Protein AF-A0A2T5HSZ4-F1 (afdb_monomer)

Sequence (42 aa):
RISNTLEAEFCVDALNEAIHKFGPPEIMNTDSHTIDTSSRMV

Mean predicted aligned error: 13.64 Å

Solvent-accessible surface area (backbone atoms only — not comparable to full-atom values): 2989 Å² total; per-residue (Å²): 132,83,84,79,68,68,54,67,64,58,58,49,52,54,49,51,52,46,35,72,74,71,44,76,62,96,80,62,88,73,81,78,72,78,78,79,77,78,78,77,86,124

pLDDT: mean 72.89, std 12.31, range [49.22, 91.69]

InterPro domains:
  IPR012337 Ribonuclease H-like superfamily [SSF53098] (1-32)

Foldseek 3Di:
DPPPDPPVVVVVVVVVVCCVVPNDDPDDPPCPDPPPPPDPDD

Structure (mmCIF, N/CA/C/O backbone):
data_AF-A0A2T5HSZ4-F1
#
_entry.id   AF-A0A2T5HSZ4-F1
#
loop_
_atom_site.group_PDB
_atom_site.id
_atom_site.type_symbol
_atom_site.label_atom_id
_atom_site.label_alt_id
_atom_site.label_comp_id
_atom_site.label_asym_id
_atom_site.label_entity_id
_atom_site.label_seq_id
_atom_site.pdbx_PDB_ins_code
_atom_site.Cartn_x
_atom_site.Cartn_y
_atom_site.Cartn_z
_atom_site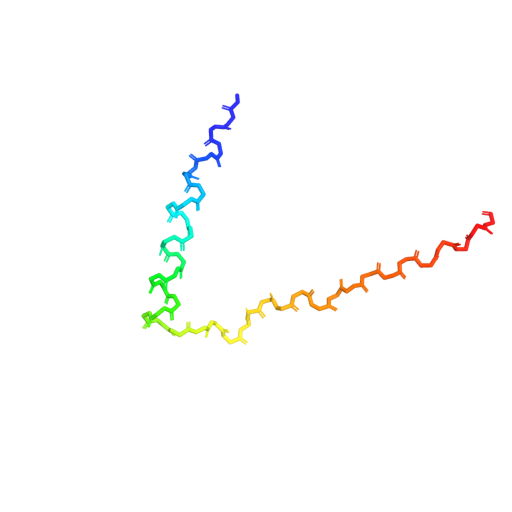.occupancy
_atom_site.B_iso_or_equiv
_atom_site.auth_seq_id
_atom_site.auth_comp_id
_atom_site.auth_asym_id
_atom_site.auth_atom_id
_atom_site.pdbx_PDB_model_num
ATOM 1 N N . ARG A 1 1 ? 14.379 11.305 -20.960 1.00 49.22 1 ARG A N 1
ATOM 2 C CA . ARG A 1 1 ? 13.542 10.208 -20.422 1.0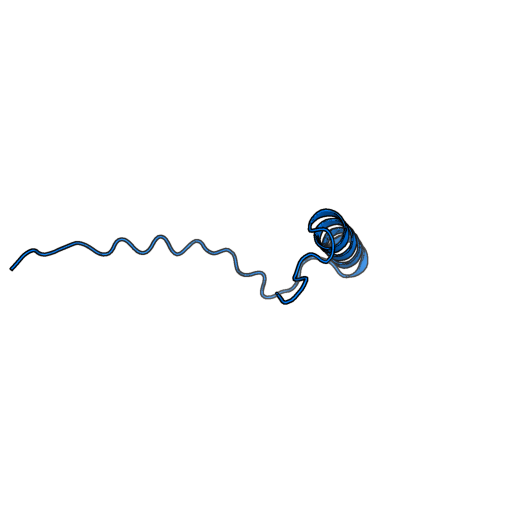0 49.22 1 ARG A CA 1
ATOM 3 C C . ARG A 1 1 ? 13.877 10.108 -18.946 1.00 49.22 1 ARG A C 1
ATOM 5 O O . ARG A 1 1 ? 15.019 9.810 -18.642 1.00 49.22 1 ARG A O 1
ATOM 12 N N . ILE A 1 2 ? 12.956 10.491 -18.066 1.00 51.44 2 ILE A N 1
ATOM 13 C CA . ILE A 1 2 ? 13.115 10.262 -16.628 1.00 51.44 2 ILE A CA 1
ATOM 14 C C . ILE A 1 2 ? 13.020 8.749 -16.428 1.00 51.44 2 ILE A C 1
ATOM 16 O O . ILE A 1 2 ? 12.039 8.136 -16.850 1.00 51.44 2 ILE A O 1
ATOM 20 N N . SER A 1 3 ? 14.082 8.144 -15.899 1.00 53.12 3 SER A N 1
ATOM 21 C CA . SER A 1 3 ? 14.096 6.738 -15.498 1.00 53.12 3 SER A CA 1
ATOM 22 C C . SER A 1 3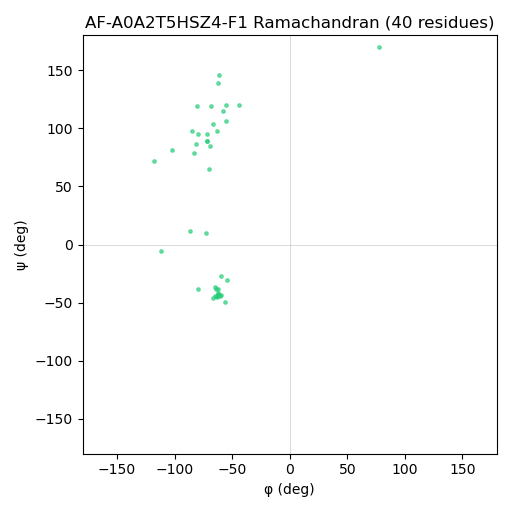 ? 13.189 6.598 -14.278 1.00 53.12 3 SER A C 1
ATOM 24 O O . SER A 1 3 ? 13.639 6.721 -13.148 1.00 53.12 3 SER A O 1
ATOM 26 N N . ASN A 1 4 ? 11.889 6.435 -14.525 1.00 52.59 4 ASN A N 1
ATOM 27 C CA . ASN A 1 4 ? 10.850 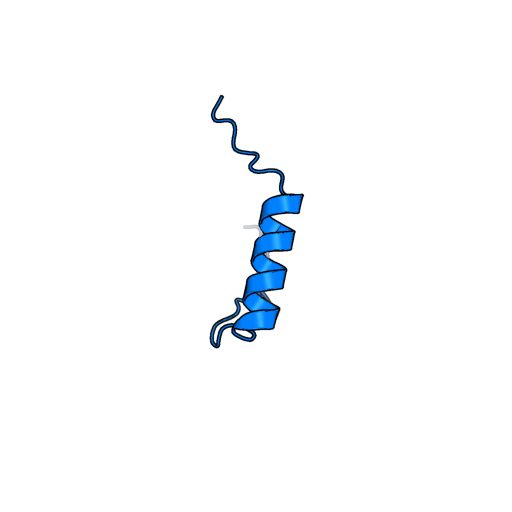6.366 -13.493 1.00 52.59 4 ASN A CA 1
ATOM 28 C C . ASN A 1 4 ? 10.644 4.955 -12.930 1.00 52.59 4 ASN A C 1
ATOM 30 O O . ASN A 1 4 ? 9.673 4.705 -12.228 1.00 52.59 4 ASN A O 1
ATOM 34 N N . THR A 1 5 ? 11.539 4.026 -13.240 1.00 58.78 5 THR A N 1
ATOM 35 C CA . THR A 1 5 ? 11.524 2.688 -12.664 1.00 58.78 5 THR A CA 1
ATOM 36 C C . THR A 1 5 ? 12.603 2.624 -11.594 1.00 58.78 5 THR A C 1
ATOM 38 O O . THR A 1 5 ? 13.688 2.098 -11.826 1.00 58.78 5 THR A O 1
ATOM 41 N N . LEU A 1 6 ? 12.294 3.135 -10.398 1.00 62.50 6 LEU A N 1
ATOM 42 C CA . LEU A 1 6 ? 12.585 2.283 -9.247 1.00 62.50 6 LEU A CA 1
ATOM 43 C C . LEU A 1 6 ? 11.832 0.989 -9.555 1.00 62.50 6 LEU A C 1
ATOM 45 O O . LEU A 1 6 ? 10.646 1.063 -9.880 1.00 62.50 6 LEU A O 1
ATOM 49 N N . GLU A 1 7 ? 12.544 -0.134 -9.654 1.00 68.69 7 GLU A N 1
ATOM 50 C CA . GLU A 1 7 ? 11.955 -1.424 -10.020 1.00 68.69 7 GLU A CA 1
ATOM 51 C C . GLU A 1 7 ? 10.658 -1.582 -9.233 1.00 68.69 7 GLU A C 1
ATOM 53 O O . GLU A 1 7 ? 10.664 -1.465 -8.010 1.00 68.69 7 GLU A O 1
ATOM 58 N N . ALA A 1 8 ? 9.526 -1.720 -9.929 1.00 75.00 8 ALA A N 1
ATOM 59 C CA . ALA A 1 8 ? 8.222 -1.717 -9.269 1.00 75.00 8 ALA A CA 1
ATOM 60 C C . ALA A 1 8 ? 8.176 -2.772 -8.148 1.00 75.00 8 ALA A C 1
ATOM 62 O O . ALA A 1 8 ? 7.552 -2.547 -7.118 1.00 75.00 8 ALA A O 1
ATOM 63 N N . GLU A 1 9 ? 8.930 -3.858 -8.325 1.00 79.31 9 GLU A N 1
ATOM 64 C CA . GLU A 1 9 ? 9.212 -4.896 -7.334 1.00 79.31 9 GLU A CA 1
ATOM 65 C C . GLU A 1 9 ? 9.828 -4.336 -6.042 1.00 79.31 9 GLU A C 1
ATOM 67 O O . GLU A 1 9 ? 9.286 -4.569 -4.967 1.00 79.31 9 GLU A O 1
ATOM 72 N N . PHE A 1 10 ? 10.867 -3.499 -6.124 1.00 81.38 10 PHE A N 1
ATOM 73 C CA . PHE A 1 10 ? 11.465 -2.851 -4.952 1.00 81.38 10 PHE A CA 1
ATOM 74 C C . PHE A 1 10 ? 10.458 -1.975 -4.19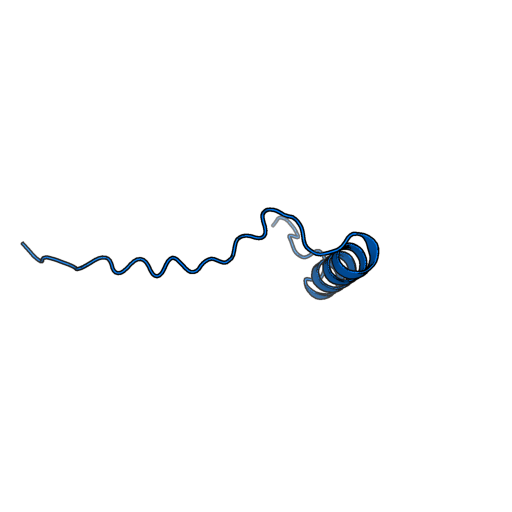4 1.00 81.38 10 PHE A C 1
ATOM 76 O O . PHE A 1 10 ? 10.394 -2.004 -2.965 1.00 81.38 10 PHE A O 1
ATOM 83 N N . CYS A 1 11 ? 9.653 -1.189 -4.915 1.00 84.12 11 CYS A N 1
ATOM 84 C CA . CYS A 1 11 ? 8.627 -0.355 -4.288 1.00 84.12 11 CYS A CA 1
ATOM 85 C C . CYS A 1 11 ? 7.536 -1.195 -3.604 1.00 84.12 11 CYS A C 1
ATOM 87 O O . CYS A 1 11 ? 7.046 -0.801 -2.544 1.00 84.12 11 CYS A O 1
ATOM 89 N N . VAL A 1 12 ? 7.173 -2.340 -4.188 1.00 85.12 12 VAL A N 1
ATOM 90 C CA . VAL A 1 12 ? 6.216 -3.293 -3.607 1.00 85.12 12 VAL A CA 1
ATOM 91 C C . VAL A 1 12 ? 6.789 -3.932 -2.344 1.00 85.12 12 VAL A C 1
ATOM 93 O O . VAL A 1 12 ? 6.109 -3.963 -1.318 1.00 85.12 12 VAL A O 1
ATOM 96 N N . ASP A 1 13 ? 8.041 -4.381 -2.378 1.00 88.88 13 ASP A N 1
ATOM 97 C CA . ASP A 1 13 ? 8.695 -5.015 -1.231 1.00 88.88 13 ASP A CA 1
ATOM 98 C C . ASP A 1 13 ? 8.835 -4.047 -0.051 1.00 88.88 13 ASP A C 1
ATOM 100 O O . ASP A 1 13 ? 8.467 -4.382 1.078 1.00 88.88 13 ASP A O 1
ATOM 104 N N . ALA A 1 14 ? 9.268 -2.811 -0.315 1.00 87.56 14 ALA A N 1
ATOM 105 C CA . ALA A 1 14 ? 9.376 -1.771 0.705 1.00 87.56 14 ALA A CA 1
ATOM 106 C C . ALA A 1 14 ? 8.011 -1.408 1.321 1.00 87.56 14 ALA A C 1
ATOM 108 O O . ALA A 1 14 ? 7.907 -1.187 2.531 1.00 87.56 14 ALA A O 1
ATOM 109 N N . LEU A 1 15 ? 6.949 -1.368 0.507 1.00 86.25 15 LEU A N 1
ATOM 110 C CA . LEU A 1 15 ? 5.588 -1.133 0.989 1.00 86.25 15 LEU A CA 1
ATOM 111 C C . LEU A 1 15 ? 5.106 -2.282 1.886 1.00 86.25 15 LEU A C 1
ATOM 113 O O . LEU A 1 15 ? 4.552 -2.029 2.957 1.00 86.25 15 LEU A O 1
ATOM 117 N N . ASN A 1 16 ? 5.350 -3.532 1.487 1.00 88.19 16 ASN A N 1
ATOM 118 C CA . ASN A 1 16 ? 4.980 -4.707 2.276 1.00 88.19 16 ASN A CA 1
ATOM 119 C C . ASN A 1 16 ? 5.707 -4.741 3.628 1.00 88.19 16 ASN A C 1
ATOM 121 O O . ASN A 1 16 ? 5.083 -5.020 4.654 1.00 88.19 16 ASN A O 1
ATOM 125 N N . GLU A 1 17 ? 7.002 -4.412 3.661 1.00 90.44 17 GLU A N 1
ATOM 126 C CA . GLU A 1 17 ? 7.758 -4.313 4.915 1.00 90.44 17 GLU A CA 1
ATOM 127 C C . GLU A 1 17 ? 7.162 -3.244 5.844 1.00 90.44 17 GLU A C 1
ATOM 129 O O . GLU A 1 17 ? 6.963 -3.488 7.039 1.00 90.44 17 GLU A O 1
ATOM 134 N N . ALA A 1 18 ? 6.818 -2.075 5.296 1.00 89.38 18 ALA A N 1
ATOM 135 C CA . ALA A 1 18 ? 6.213 -0.993 6.063 1.00 89.38 18 ALA A CA 1
ATOM 136 C C . ALA A 1 18 ? 4.842 -1.388 6.639 1.00 89.38 18 ALA A C 1
ATOM 138 O O . ALA A 1 18 ? 4.596 -1.157 7.824 1.00 89.38 18 ALA A O 1
ATOM 139 N N . ILE A 1 19 ? 3.978 -2.035 5.850 1.00 88.75 19 ILE A N 1
ATOM 140 C CA . ILE A 1 19 ? 2.666 -2.515 6.314 1.00 88.75 19 ILE A CA 1
ATOM 141 C C . ILE A 1 19 ? 2.831 -3.563 7.420 1.00 88.75 19 ILE A C 1
ATOM 143 O O . ILE A 1 19 ? 2.122 -3.504 8.423 1.00 88.75 19 ILE A O 1
ATOM 147 N N . HIS A 1 20 ? 3.778 -4.497 7.293 1.00 89.75 20 HIS A N 1
A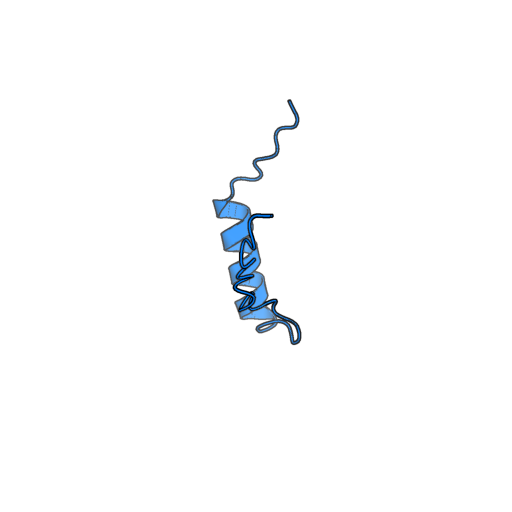TOM 148 C CA . HIS A 1 20 ? 4.040 -5.478 8.350 1.00 89.75 20 HIS A CA 1
ATOM 149 C C . HIS A 1 20 ? 4.554 -4.835 9.642 1.00 89.75 20 HIS A C 1
ATOM 151 O O . HIS A 1 20 ? 4.189 -5.269 10.734 1.00 89.75 20 HIS A O 1
ATOM 157 N N . LYS A 1 21 ? 5.404 -3.811 9.533 1.00 91.69 21 LYS A N 1
ATOM 158 C CA . LYS A 1 21 ? 6.045 -3.175 10.688 1.00 91.69 21 LYS A CA 1
ATOM 159 C C . LYS A 1 21 ? 5.141 -2.182 11.416 1.00 91.69 21 LYS A C 1
ATOM 161 O O . LYS A 1 21 ? 5.209 -2.089 12.639 1.00 91.69 21 LYS A O 1
ATOM 1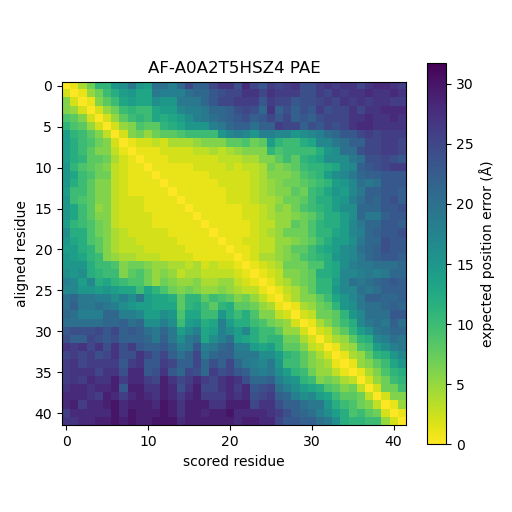66 N N . PHE A 1 22 ? 4.342 -1.424 10.675 1.00 88.06 22 PHE A N 1
ATOM 167 C CA . PHE A 1 22 ? 3.553 -0.311 11.209 1.00 88.06 22 PHE A CA 1
ATOM 168 C C . PHE A 1 22 ? 2.044 -0.572 11.182 1.00 88.06 22 PHE A C 1
ATOM 170 O O . PHE A 1 22 ? 1.282 0.211 11.745 1.00 88.06 22 PHE A O 1
ATOM 177 N N . GLY A 1 23 ? 1.616 -1.685 10.584 1.00 83.56 23 GLY A N 1
ATOM 178 C CA . GLY A 1 23 ? 0.214 -1.963 10.320 1.00 83.56 23 GLY A CA 1
ATOM 179 C C . GLY A 1 23 ? -0.306 -1.187 9.104 1.00 83.56 23 GLY A C 1
ATOM 180 O O . GLY A 1 23 ? 0.373 -0.307 8.566 1.00 83.56 23 GLY A O 1
ATOM 181 N N . PRO A 1 24 ? -1.517 -1.517 8.633 1.00 79.81 24 PRO A N 1
ATOM 182 C CA . PRO A 1 24 ? -2.166 -0.750 7.581 1.00 79.81 24 PRO A CA 1
ATOM 183 C C . PRO A 1 24 ? -2.416 0.693 8.055 1.00 79.81 24 PRO A C 1
ATOM 185 O O . PRO A 1 24 ? -2.825 0.892 9.202 1.00 79.81 24 PRO A O 1
ATOM 188 N N . PRO A 1 25 ? -2.201 1.707 7.197 1.00 78.06 25 PRO A N 1
ATOM 189 C CA . PRO A 1 25 ? -2.538 3.081 7.540 1.00 78.06 25 PRO A CA 1
ATOM 190 C C . PRO A 1 25 ? -4.043 3.210 7.803 1.00 78.06 25 PRO A C 1
ATOM 192 O O . PRO A 1 25 ? -4.857 2.566 7.142 1.00 78.06 25 PRO A O 1
ATOM 195 N N . GLU A 1 26 ? -4.415 4.091 8.734 1.00 73.31 26 GLU A N 1
ATOM 196 C CA . GLU A 1 26 ? -5.819 4.364 9.087 1.00 73.31 26 GLU A CA 1
ATOM 197 C C . GLU A 1 26 ? -6.634 4.878 7.885 1.00 73.31 26 GLU A C 1
ATOM 199 O O . GLU A 1 26 ? -7.837 4.650 7.788 1.00 73.31 26 GLU A O 1
ATOM 204 N N . ILE A 1 27 ? -5.957 5.515 6.925 1.00 69.50 27 ILE A N 1
ATOM 205 C CA . ILE A 1 27 ? -6.523 5.991 5.662 1.00 69.50 27 ILE A CA 1
ATOM 206 C C . ILE A 1 27 ? -5.818 5.251 4.520 1.00 69.50 27 ILE A C 1
ATOM 208 O O . ILE A 1 27 ? -4.974 5.800 3.811 1.00 69.50 27 ILE A O 1
ATOM 212 N N . MET A 1 28 ? -6.123 3.966 4.361 1.00 73.81 28 MET A N 1
ATOM 213 C CA . MET A 1 28 ? -5.803 3.246 3.131 1.00 73.81 28 MET A CA 1
ATOM 214 C C . MET A 1 28 ? -6.885 3.586 2.103 1.00 73.81 28 MET A C 1
ATOM 216 O O . MET A 1 28 ? -8.062 3.307 2.338 1.00 73.81 28 MET A O 1
ATOM 220 N N . ASN A 1 29 ? -6.515 4.192 0.970 1.00 64.62 29 ASN A N 1
ATOM 221 C CA . ASN A 1 29 ? -7.455 4.406 -0.131 1.00 64.62 29 ASN A CA 1
ATOM 222 C C . ASN A 1 29 ? -7.917 3.041 -0.654 1.00 64.62 29 ASN A C 1
ATOM 224 O O . ASN A 1 29 ? -7.220 2.402 -1.433 1.00 64.62 29 ASN A O 1
ATOM 228 N N . THR A 1 30 ? -9.084 2.589 -0.201 1.00 67.88 30 THR A N 1
ATOM 229 C CA . THR A 1 30 ? -9.838 1.546 -0.892 1.00 67.88 30 THR A CA 1
ATOM 230 C C . THR A 1 30 ? -10.648 2.281 -1.942 1.00 67.88 30 THR A C 1
ATOM 232 O O . THR A 1 30 ? -11.677 2.884 -1.627 1.00 67.88 30 THR A O 1
ATOM 235 N N . ASP A 1 31 ? -10.156 2.304 -3.173 1.00 67.06 31 ASP A N 1
ATOM 236 C CA . ASP A 1 31 ? -10.821 2.897 -4.328 1.00 67.06 31 ASP A CA 1
ATOM 237 C C . ASP A 1 31 ? -12.049 2.065 -4.732 1.00 67.06 31 ASP A C 1
ATOM 239 O O . ASP A 1 31 ? -12.173 1.536 -5.826 1.00 67.06 31 ASP A O 1
ATOM 243 N N . SER A 1 32 ? -13.042 2.008 -3.847 1.00 63.66 32 SER A N 1
ATOM 244 C CA . SER A 1 32 ? -14.384 1.497 -4.156 1.00 63.66 32 SER A CA 1
ATOM 245 C C . SER A 1 32 ? -15.193 2.462 -5.038 1.00 63.66 32 SER A C 1
ATOM 247 O O . SER A 1 32 ? -16.387 2.273 -5.264 1.00 63.66 32 SER A O 1
ATOM 249 N N . HIS A 1 33 ? -14.552 3.503 -5.572 1.00 61.28 33 HIS A N 1
ATOM 250 C CA . HIS A 1 33 ? -15.169 4.469 -6.464 1.00 61.28 33 HIS A CA 1
ATOM 251 C C . HIS A 1 33 ? -15.176 3.941 -7.901 1.00 61.28 33 HIS A C 1
ATOM 253 O O . HIS A 1 33 ? -14.395 4.365 -8.750 1.00 61.28 33 HIS A O 1
ATOM 259 N N . THR A 1 34 ? -16.120 3.050 -8.202 1.00 65.19 34 THR A N 1
ATOM 260 C CA . THR A 1 34 ? -16.587 2.877 -9.581 1.00 65.19 34 THR A CA 1
ATOM 261 C C . THR A 1 34 ? -17.313 4.153 -9.994 1.00 65.19 34 THR A C 1
ATOM 263 O O . THR A 1 34 ? -18.443 4.397 -9.566 1.00 65.19 34 THR A O 1
ATOM 266 N N . ILE A 1 35 ? -16.660 4.992 -10.796 1.00 71.06 35 ILE A N 1
ATOM 267 C CA . ILE A 1 35 ? -17.311 6.147 -11.411 1.00 71.06 35 ILE A CA 1
ATOM 268 C C . ILE A 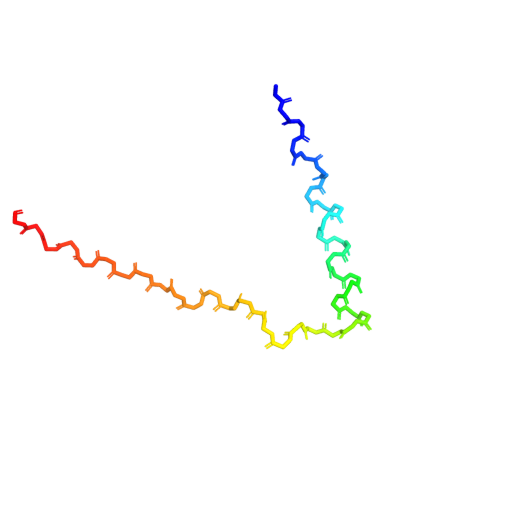1 35 ? -18.101 5.638 -12.627 1.00 71.06 35 ILE A C 1
ATOM 270 O O . ILE A 1 35 ? -17.556 5.425 -13.705 1.00 71.06 35 ILE A O 1
ATOM 274 N N . ASP A 1 36 ? -19.394 5.363 -12.444 1.00 67.44 36 ASP A N 1
ATOM 275 C CA . ASP A 1 36 ? -20.289 5.130 -13.580 1.00 67.44 36 ASP A CA 1
ATOM 276 C C . ASP A 1 36 ? -20.711 6.492 -14.132 1.00 67.44 36 ASP A C 1
ATOM 278 O O . ASP A 1 36 ? -21.705 7.097 -13.717 1.00 67.44 36 ASP A O 1
ATOM 282 N N . THR A 1 37 ? -19.899 7.043 -15.032 1.00 66.06 37 THR A N 1
ATOM 283 C CA . THR A 1 37 ? -20.322 8.199 -15.820 1.00 66.06 37 THR A CA 1
ATOM 284 C C . THR A 1 37 ? -21.366 7.729 -16.827 1.00 66.06 37 THR A C 1
ATOM 286 O O . THR A 1 37 ? -21.037 7.351 -17.954 1.00 66.06 37 THR A O 1
ATOM 289 N N . SER A 1 38 ? -22.636 7.761 -16.418 1.00 70.12 38 SER A N 1
ATOM 290 C CA . SER A 1 38 ? -23.781 7.592 -17.310 1.00 70.12 38 SER A CA 1
ATOM 291 C C . SER A 1 38 ? -23.690 8.621 -18.438 1.00 70.12 38 SER A C 1
ATOM 293 O O . SER A 1 38 ? -23.895 9.822 -18.243 1.00 70.12 38 SER A O 1
ATOM 295 N N . SER A 1 39 ? -23.342 8.146 -19.633 1.00 68.12 39 SER A N 1
ATOM 296 C CA . SER A 1 39 ? -23.328 8.961 -20.842 1.00 68.12 39 SER A CA 1
ATOM 297 C C . SER A 1 39 ? -24.769 9.240 -21.252 1.00 68.12 39 SER A C 1
ATOM 299 O O . SER A 1 39 ? -25.358 8.497 -22.037 1.00 68.12 39 SER A O 1
ATOM 301 N N . ARG A 1 40 ? -25.364 10.322 -20.743 1.00 65.62 40 ARG A N 1
ATOM 302 C CA . ARG A 1 40 ? -26.509 10.911 -21.438 1.00 65.62 40 ARG A CA 1
ATOM 303 C C . ARG A 1 40 ? -25.958 11.580 -22.695 1.00 65.62 40 ARG A C 1
ATOM 305 O O . ARG A 1 40 ? -25.482 12.706 -22.633 1.00 65.62 40 ARG A O 1
ATOM 312 N N . MET A 1 41 ? -26.001 10.855 -23.814 1.00 56.12 41 MET A N 1
ATOM 313 C CA . MET A 1 41 ? -25.923 11.470 -25.137 1.00 56.12 41 MET A CA 1
ATOM 314 C C . MET A 1 41 ? -27.072 12.474 -25.258 1.00 56.12 41 MET A C 1
ATOM 316 O O . MET A 1 41 ? -28.239 12.076 -25.236 1.00 56.12 41 MET A O 1
ATOM 320 N N . VAL A 1 42 ? -26.721 13.752 -25.370 1.00 59.00 42 VAL A N 1
ATOM 321 C CA . VAL A 1 42 ? -27.463 14.786 -26.102 1.00 59.00 42 VAL A CA 1
ATOM 322 C C . VAL A 1 42 ? -26.459 15.646 -26.847 1.00 59.00 42 VAL A C 1
ATOM 324 O O . VAL A 1 42 ? -25.407 15.961 -26.246 1.00 59.00 42 VAL A O 1
#

Secondary structure (D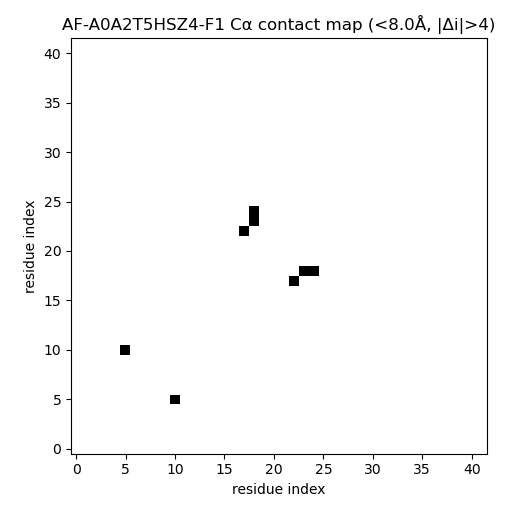SSP, 8-state):
-----S-HHHHHHHHHHHHHHH-S-TT---------------

Radius of gyration: 17.51 Å; Cα contacts (8 Å, |Δi|>4): 4; chains: 1; bounding box: 42×20×37 Å

Organism: NCBI:txid1651082